Protein AF-A0A9E2HGG7-F1 (afdb_monomer_lite)

Sequence (60 aa):
MGTVGAGEEHPVYVQKLDAQGRAYSTGKRKNAIARVWIKPGSGKITINGKDQMQYFAREI

pLDDT: mean 75.33, std 13.21, range [44.94, 92.44]

Structure (mmCIF, N/CA/C/O backbone):
data_AF-A0A9E2HGG7-F1
#
_entry.id   AF-A0A9E2HGG7-F1
#
loop_
_atom_site.group_PDB
_atom_site.id
_atom_site.type_symbol
_atom_site.label_atom_id
_atom_site.label_alt_id
_atom_site.label_comp_id
_atom_site.label_asym_id
_atom_site.label_entity_id
_atom_site.label_seq_id
_atom_site.pdbx_PDB_ins_code
_atom_site.Cartn_x
_atom_site.Cartn_y
_atom_site.Cartn_z
_atom_site.occupancy
_atom_site.B_iso_or_equiv
_atom_site.auth_seq_id
_atom_site.auth_comp_id
_atom_site.auth_asym_id
_atom_site.auth_atom_id
_atom_site.pdbx_PDB_model_num
ATOM 1 N N . MET A 1 1 ? -33.646 8.320 -44.724 1.00 44.94 1 MET A N 1
ATOM 2 C CA . MET A 1 1 ? -32.355 7.629 -44.525 1.00 44.94 1 MET A CA 1
ATOM 3 C C . MET A 1 1 ? -31.601 8.324 -43.400 1.00 44.94 1 MET A C 1
ATOM 5 O O . MET A 1 1 ? -30.972 9.340 -43.646 1.00 44.94 1 MET A O 1
ATOM 9 N N . GLY A 1 2 ? -31.752 7.849 -42.162 1.00 46.78 2 GLY A N 1
ATOM 10 C CA . GLY A 1 2 ? -30.983 8.340 -41.016 1.00 46.78 2 GLY A CA 1
ATOM 11 C C . GLY A 1 2 ? -29.769 7.444 -40.804 1.00 46.78 2 GLY A C 1
ATOM 12 O O . GLY A 1 2 ? -29.921 6.230 -40.696 1.00 46.78 2 GLY A O 1
ATOM 13 N N . THR A 1 3 ? -28.575 8.024 -40.800 1.00 48.88 3 THR A N 1
ATOM 14 C CA . THR A 1 3 ? -27.320 7.328 -40.505 1.00 48.88 3 THR A CA 1
ATOM 15 C C . THR A 1 3 ? -27.101 7.313 -38.996 1.00 48.88 3 THR A C 1
ATOM 17 O O . THR A 1 3 ? -26.938 8.370 -38.388 1.00 48.88 3 THR A O 1
ATOM 20 N N . VAL A 1 4 ? -27.107 6.125 -38.389 1.00 50.94 4 VAL A N 1
ATOM 21 C CA . VAL A 1 4 ? -26.714 5.932 -36.987 1.00 50.94 4 VAL A CA 1
ATOM 22 C C . VAL A 1 4 ? -25.189 5.996 -36.885 1.00 50.94 4 VAL A C 1
ATOM 24 O O . VAL A 1 4 ? -24.482 5.222 -37.526 1.00 50.94 4 VAL A O 1
ATOM 27 N N . GLY A 1 5 ? -24.690 6.979 -36.134 1.00 47.50 5 GLY A N 1
ATOM 28 C CA . GLY A 1 5 ? -23.274 7.122 -35.808 1.00 47.50 5 GLY A CA 1
ATOM 29 C C . GLY A 1 5 ? -22.811 5.977 -34.911 1.00 47.50 5 GLY A C 1
ATOM 30 O O . GLY A 1 5 ? -23.501 5.606 -33.964 1.00 47.50 5 GLY A O 1
ATOM 31 N N . ALA A 1 6 ? -21.660 5.408 -35.259 1.00 49.28 6 ALA A N 1
ATOM 32 C CA . ALA A 1 6 ? -20.988 4.344 -34.532 1.00 49.28 6 ALA A CA 1
ATOM 33 C C . ALA A 1 6 ? -20.692 4.766 -33.083 1.00 49.28 6 ALA A C 1
ATOM 35 O O . ALA A 1 6 ? -20.167 5.852 -32.844 1.00 49.28 6 ALA A O 1
ATOM 36 N N . GLY A 1 7 ? -21.049 3.901 -32.132 1.00 54.66 7 GLY A N 1
ATOM 37 C CA . GLY A 1 7 ? -20.730 4.077 -30.721 1.00 54.66 7 GLY A CA 1
ATOM 38 C C . GLY A 1 7 ? -19.226 3.978 -30.488 1.00 54.66 7 GLY A C 1
ATOM 39 O O . GLY A 1 7 ? -18.568 3.069 -30.991 1.00 54.66 7 GLY A O 1
ATOM 40 N N . GLU A 1 8 ? -18.686 4.930 -29.735 1.00 58.03 8 GLU A N 1
ATOM 41 C CA . GLU A 1 8 ? -17.300 4.920 -29.286 1.00 58.03 8 GLU A CA 1
ATOM 42 C C . GLU A 1 8 ? -17.122 3.827 -28.224 1.00 58.03 8 GLU A C 1
ATOM 44 O O . GLU A 1 8 ? -17.592 3.944 -27.091 1.00 58.03 8 GLU A O 1
ATOM 49 N N . GLU A 1 9 ? -16.462 2.730 -28.592 1.00 66.38 9 GLU A N 1
ATOM 50 C CA . GLU A 1 9 ? -16.137 1.657 -27.656 1.00 66.38 9 GLU A CA 1
ATOM 51 C C . GLU A 1 9 ? -14.915 2.051 -26.820 1.00 66.38 9 GLU A C 1
ATOM 53 O O . GLU A 1 9 ? -13.772 2.047 -27.283 1.00 66.38 9 GLU A O 1
ATOM 58 N N . HIS A 1 10 ? -15.152 2.410 -25.557 1.00 59.38 10 HIS A N 1
ATOM 59 C CA . HIS A 1 10 ? -14.074 2.620 -24.599 1.00 59.38 10 HIS A CA 1
ATOM 60 C C . HIS A 1 10 ? -13.367 1.286 -24.317 1.00 59.38 10 HIS A C 1
ATOM 62 O O . HIS A 1 10 ? -14.040 0.287 -24.048 1.00 59.38 10 HIS A O 1
ATOM 68 N N . PRO A 1 11 ? -12.022 1.237 -24.323 1.00 68.56 11 PRO A N 1
ATOM 69 C CA . PRO A 1 11 ? -11.307 0.005 -24.039 1.00 68.56 11 PRO A CA 1
ATOM 70 C C . PRO A 1 11 ? -11.626 -0.454 -22.613 1.00 68.56 11 PRO A C 1
ATOM 72 O O . PRO A 1 11 ? -11.237 0.179 -21.629 1.00 68.56 11 PRO A O 1
ATOM 75 N N . VAL A 1 12 ? -12.341 -1.574 -22.506 1.00 67.56 12 VAL A N 1
ATOM 76 C CA . VAL A 1 12 ? -12.619 -2.246 -21.237 1.00 67.56 12 VAL A CA 1
ATOM 77 C C . VAL A 1 12 ? -11.291 -2.771 -20.699 1.00 67.56 12 VAL A C 1
ATOM 79 O O . VAL A 1 12 ? -10.747 -3.761 -21.190 1.00 67.56 12 VAL A O 1
ATOM 82 N N . TYR A 1 13 ? -10.726 -2.085 -19.705 1.00 66.25 13 TYR A N 1
ATOM 83 C CA . TYR A 1 13 ? -9.502 -2.536 -19.051 1.00 66.25 13 TYR A CA 1
ATOM 84 C C . TYR A 1 13 ? -9.794 -3.819 -18.266 1.00 66.25 13 TYR A C 1
ATOM 86 O O . TYR A 1 13 ? -10.369 -3.789 -17.177 1.00 66.25 13 TYR A O 1
ATOM 94 N N . VAL A 1 14 ? -9.400 -4.961 -18.832 1.00 67.50 14 VAL A N 1
ATOM 95 C CA . VAL A 1 14 ? -9.494 -6.259 -18.160 1.00 67.50 14 VAL A CA 1
ATOM 96 C C . VAL A 1 14 ? -8.539 -6.252 -16.971 1.00 67.50 14 VAL A C 1
ATOM 98 O O . VAL A 1 14 ? -7.317 -6.192 -17.121 1.00 67.50 14 VAL A O 1
ATOM 101 N N . GLN A 1 15 ? -9.108 -6.297 -15.770 1.00 66.50 15 GLN A N 1
ATOM 102 C CA . GLN A 1 15 ? -8.365 -6.250 -14.522 1.00 66.50 15 GLN A CA 1
ATOM 103 C C . GLN A 1 15 ? -7.499 -7.516 -14.395 1.00 66.50 15 GLN A C 1
ATOM 105 O O . GLN A 1 15 ? -7.998 -8.595 -14.082 1.00 66.50 15 GLN A O 1
ATOM 110 N N . LYS A 1 16 ? -6.190 -7.400 -14.655 1.00 65.38 16 LYS A N 1
ATOM 111 C CA . LYS A 1 16 ? -5.225 -8.479 -14.390 1.00 65.38 16 LYS A CA 1
ATOM 112 C C . LYS A 1 16 ? -5.133 -8.701 -12.878 1.00 65.38 16 LYS A C 1
ATOM 114 O O . LYS A 1 16 ? -4.484 -7.936 -12.168 1.00 65.38 16 LYS A O 1
ATOM 119 N N . LEU A 1 17 ? -5.841 -9.721 -12.400 1.00 66.88 17 LEU A N 1
ATOM 120 C CA . LEU A 1 17 ? -5.814 -10.198 -11.021 1.00 66.88 17 LEU A CA 1
ATOM 121 C C . LEU A 1 17 ? -4.800 -11.341 -10.900 1.00 66.88 17 LEU A C 1
ATOM 123 O O . LEU A 1 17 ? -4.733 -12.208 -11.771 1.00 66.88 17 LEU A O 1
ATOM 127 N N . ASP A 1 18 ? -4.027 -11.353 -9.816 1.00 68.12 18 ASP A N 1
ATOM 128 C CA . ASP A 1 18 ? -3.153 -12.478 -9.473 1.00 68.12 18 ASP A CA 1
ATOM 129 C C . ASP A 1 18 ? -3.976 -13.728 -9.114 1.00 68.12 18 ASP A C 1
ATOM 131 O O . ASP A 1 18 ? -5.166 -13.638 -8.809 1.00 68.12 18 ASP A O 1
ATOM 135 N N . ALA A 1 19 ? -3.330 -14.898 -9.042 1.00 63.50 19 ALA A N 1
ATOM 136 C CA . ALA 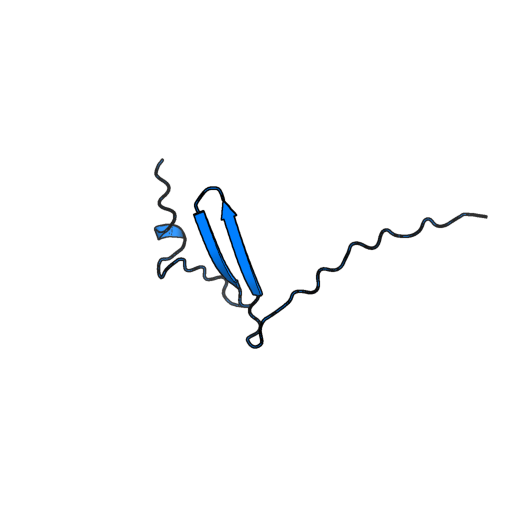A 1 19 ? -3.952 -16.183 -8.676 1.00 63.50 19 ALA A CA 1
ATOM 137 C C . ALA A 1 19 ? -4.715 -16.173 -7.330 1.00 63.50 19 ALA A C 1
ATOM 139 O O . ALA A 1 19 ? -5.522 -17.055 -7.057 1.00 63.50 19 ALA A O 1
ATOM 140 N N . GLN A 1 20 ? -4.473 -15.168 -6.484 1.00 67.94 20 GLN A N 1
ATOM 141 C CA . GLN A 1 20 ? -5.161 -14.950 -5.207 1.00 67.94 20 GLN A CA 1
ATOM 142 C C . GLN A 1 20 ? -6.281 -13.894 -5.286 1.00 67.94 20 GLN A C 1
ATOM 144 O O . GLN A 1 20 ? -6.726 -13.402 -4.246 1.00 67.94 20 GLN A O 1
ATOM 149 N N . GLY A 1 21 ? -6.692 -13.482 -6.489 1.00 72.06 21 GLY A N 1
ATOM 150 C CA . GLY A 1 21 ? -7.706 -12.445 -6.703 1.00 72.06 21 GLY A CA 1
ATOM 151 C C . GLY A 1 21 ? -7.268 -11.060 -6.220 1.00 72.06 21 GLY A C 1
ATOM 152 O O . GLY A 1 21 ? -8.108 -10.243 -5.843 1.00 72.06 21 GLY A O 1
ATOM 153 N N . ARG A 1 22 ? -5.954 -10.803 -6.166 1.00 78.62 22 ARG A N 1
ATOM 154 C CA . ARG A 1 22 ? -5.402 -9.511 -5.743 1.00 78.62 22 ARG A CA 1
ATOM 155 C C . ARG A 1 22 ? -5.008 -8.700 -6.967 1.00 78.62 22 ARG A C 1
ATOM 157 O O . ARG A 1 22 ? -4.364 -9.225 -7.867 1.00 78.62 22 ARG A O 1
ATOM 164 N N . ALA A 1 23 ? -5.386 -7.431 -6.999 1.00 81.62 23 ALA A N 1
ATOM 165 C CA . ALA A 1 23 ? -4.890 -6.489 -7.985 1.00 81.62 23 ALA A CA 1
ATOM 166 C C . ALA A 1 23 ? -3.574 -5.891 -7.482 1.00 81.62 23 ALA A C 1
ATOM 168 O O . ALA A 1 23 ? -3.512 -5.309 -6.394 1.00 81.62 23 ALA A O 1
ATOM 169 N N . TYR A 1 24 ? -2.522 -6.042 -8.279 1.00 80.69 24 TYR A N 1
ATOM 170 C CA . TYR A 1 24 ? -1.256 -5.366 -8.048 1.00 80.69 24 TYR A CA 1
ATOM 171 C C . TYR A 1 24 ? -1.273 -3.993 -8.714 1.00 80.69 24 TYR A C 1
ATOM 173 O O . TYR A 1 24 ? -1.721 -3.830 -9.850 1.00 80.69 24 TYR A O 1
ATOM 181 N N . SER A 1 25 ? -0.788 -2.980 -8.009 1.00 84.50 25 SER A N 1
ATOM 182 C CA . SER A 1 25 ? -0.619 -1.643 -8.566 1.00 84.50 25 SER A CA 1
ATOM 183 C C . SER A 1 25 ? 0.556 -0.938 -7.916 1.00 84.50 25 SER A C 1
ATOM 185 O O . SER A 1 25 ? 0.907 -1.181 -6.761 1.00 84.50 25 SER A O 1
ATOM 187 N N . THR A 1 26 ? 1.179 -0.043 -8.672 1.00 87.06 26 THR A N 1
ATOM 188 C CA . THR A 1 26 ? 2.292 0.766 -8.183 1.00 87.06 26 THR A CA 1
ATOM 189 C C . THR A 1 26 ? 2.030 2.231 -8.468 1.00 87.06 26 THR A C 1
ATOM 191 O O . THR A 1 26 ? 1.772 2.589 -9.614 1.00 87.06 26 THR A O 1
ATOM 194 N N . GLY A 1 27 ? 2.141 3.073 -7.446 1.00 88.44 27 GLY A N 1
ATOM 195 C CA . GLY A 1 27 ? 2.109 4.527 -7.572 1.00 88.44 27 GLY A CA 1
ATOM 196 C C . GLY A 1 27 ? 3.517 5.104 -7.459 1.00 88.44 27 GLY A C 1
ATOM 197 O O . GLY A 1 27 ? 4.307 4.653 -6.629 1.00 88.44 27 GLY A O 1
ATOM 198 N N . LYS A 1 28 ? 3.846 6.103 -8.281 1.00 90.81 28 LYS A N 1
ATOM 199 C CA . LYS A 1 28 ? 5.122 6.830 -8.211 1.00 90.81 28 LYS A CA 1
ATOM 200 C C . LYS A 1 28 ? 4.855 8.333 -8.203 1.00 90.81 28 LYS A C 1
ATOM 202 O O . LYS A 1 28 ? 4.091 8.819 -9.033 1.00 90.81 28 LYS A O 1
ATOM 207 N N . ARG A 1 29 ? 5.483 9.072 -7.285 1.00 92.44 29 ARG A N 1
ATOM 208 C CA . ARG A 1 29 ? 5.454 10.546 -7.258 1.00 92.44 29 ARG A CA 1
ATOM 209 C C . ARG A 1 29 ? 6.791 11.073 -6.747 1.00 92.44 29 ARG A C 1
ATOM 211 O O . ARG A 1 29 ? 7.167 10.775 -5.617 1.00 92.44 29 ARG A O 1
ATOM 218 N N . LYS A 1 30 ? 7.481 11.901 -7.542 1.00 91.12 30 LYS A N 1
ATOM 219 C CA . LYS A 1 30 ? 8.855 12.359 -7.247 1.00 91.12 30 LYS A CA 1
ATOM 220 C C . LYS A 1 30 ? 9.761 11.142 -6.964 1.00 91.12 30 LYS A C 1
ATOM 222 O O . LYS A 1 30 ? 9.770 10.207 -7.754 1.00 91.12 30 LYS A O 1
ATOM 227 N N . ASN A 1 31 ? 10.436 11.123 -5.815 1.00 91.00 31 ASN A N 1
ATOM 228 C CA . ASN A 1 31 ? 11.285 10.017 -5.366 1.00 91.00 31 ASN A CA 1
ATOM 229 C C . ASN A 1 31 ? 10.514 8.939 -4.577 1.00 91.00 31 ASN A C 1
ATOM 231 O O . ASN A 1 31 ? 11.110 7.968 -4.123 1.00 91.00 31 ASN A O 1
ATOM 235 N N . ALA A 1 32 ? 9.200 9.101 -4.377 1.00 86.62 32 ALA A N 1
ATOM 236 C CA . ALA A 1 32 ? 8.383 8.168 -3.609 1.00 86.62 32 ALA A CA 1
ATOM 237 C C . ALA A 1 32 ? 7.780 7.077 -4.507 1.00 86.62 32 ALA A C 1
ATOM 239 O O . ALA A 1 32 ? 7.219 7.365 -5.571 1.00 86.62 32 ALA A O 1
ATOM 240 N N . ILE A 1 33 ? 7.850 5.828 -4.041 1.00 87.50 33 ILE A N 1
ATOM 241 C CA . ILE A 1 33 ? 7.297 4.644 -4.709 1.00 87.50 33 ILE A CA 1
ATOM 242 C C . ILE A 1 33 ? 6.388 3.910 -3.721 1.00 87.50 33 ILE A C 1
ATOM 244 O O . ILE A 1 33 ? 6.825 3.528 -2.638 1.00 87.50 33 ILE A O 1
ATOM 248 N N . ALA A 1 34 ? 5.139 3.674 -4.112 1.00 88.56 34 ALA A N 1
ATOM 249 C CA . ALA A 1 34 ? 4.166 2.896 -3.354 1.00 88.56 34 ALA A CA 1
ATOM 250 C C . ALA A 1 34 ? 3.814 1.620 -4.125 1.00 88.56 34 ALA A C 1
ATOM 252 O O . ALA A 1 34 ? 3.340 1.690 -5.259 1.00 88.56 34 ALA A O 1
ATOM 253 N N . ARG A 1 35 ? 4.036 0.452 -3.515 1.00 89.62 35 ARG A N 1
ATOM 254 C CA . ARG A 1 35 ? 3.607 -0.854 -4.041 1.00 89.62 35 ARG A CA 1
ATOM 255 C C . ARG A 1 35 ? 2.364 -1.283 -3.275 1.00 89.62 35 ARG A C 1
ATOM 257 O O . ARG A 1 35 ? 2.386 -1.287 -2.046 1.00 89.62 35 ARG A O 1
ATOM 264 N N . VAL A 1 36 ? 1.291 -1.590 -3.991 1.00 86.31 36 VAL A N 1
ATOM 265 C CA . VAL A 1 36 ? -0.032 -1.829 -3.414 1.00 86.31 36 VAL A CA 1
ATOM 266 C C . VAL A 1 36 ? -0.577 -3.156 -3.923 1.00 86.31 36 VAL A C 1
ATOM 268 O O . VAL A 1 36 ? -0.486 -3.472 -5.109 1.00 86.31 36 VAL A O 1
ATOM 271 N N . TRP A 1 37 ? -1.171 -3.912 -3.007 1.00 86.44 37 TRP A N 1
ATOM 272 C CA . TRP A 1 37 ? -1.904 -5.137 -3.294 1.00 86.44 37 TRP A CA 1
ATOM 273 C C . TRP A 1 37 ? -3.328 -4.952 -2.783 1.00 86.44 37 TRP A C 1
ATOM 275 O O . TRP A 1 37 ? -3.544 -4.808 -1.579 1.00 86.44 37 TRP A O 1
ATOM 285 N N . ILE A 1 38 ? -4.294 -4.934 -3.692 1.00 83.00 38 ILE A N 1
ATOM 286 C CA . ILE A 1 38 ? -5.710 -4.743 -3.378 1.00 83.00 38 ILE A CA 1
ATOM 287 C C . ILE A 1 38 ? -6.390 -6.101 -3.452 1.00 83.00 38 ILE A C 1
ATOM 289 O O . ILE A 1 38 ? -6.288 -6.786 -4.462 1.00 83.00 38 ILE A O 1
ATOM 293 N N . LYS A 1 39 ? -7.094 -6.494 -2.393 1.00 84.06 39 LYS A N 1
ATOM 294 C CA . LYS A 1 39 ? -7.946 -7.689 -2.371 1.00 84.06 39 LYS A CA 1
ATOM 295 C C . LYS A 1 39 ? -9.399 -7.270 -2.129 1.00 84.06 39 LYS A C 1
ATOM 297 O O . LYS A 1 39 ? -9.602 -6.327 -1.359 1.00 84.06 39 LYS A O 1
ATOM 302 N N . PRO A 1 40 ? -10.399 -7.947 -2.718 1.00 79.62 40 PRO A N 1
ATOM 303 C CA . PRO A 1 40 ? -11.795 -7.714 -2.357 1.00 79.62 40 PRO A CA 1
ATOM 304 C C . PRO A 1 40 ? -12.001 -8.064 -0.871 1.00 79.62 40 PRO A C 1
ATOM 306 O O . PRO A 1 40 ? -11.582 -9.132 -0.421 1.00 79.62 40 PRO A O 1
ATOM 309 N N . GLY A 1 41 ? -12.571 -7.151 -0.077 1.00 83.69 41 GLY A N 1
ATOM 310 C CA . GLY A 1 41 ? -12.737 -7.357 1.367 1.00 83.69 41 GLY A CA 1
ATOM 311 C C . GLY A 1 41 ? -13.074 -6.094 2.164 1.00 83.69 41 GLY A C 1
ATOM 312 O O . GLY A 1 41 ? -13.537 -5.102 1.614 1.00 83.69 41 GLY A O 1
ATOM 313 N N . SER A 1 42 ? -12.809 -6.140 3.476 1.00 76.56 42 SER A N 1
ATOM 314 C CA . SER A 1 42 ? -13.283 -5.206 4.518 1.00 76.56 42 SER A CA 1
ATOM 315 C C . SER A 1 42 ? -12.724 -3.772 4.474 1.00 76.56 42 SER A C 1
ATOM 317 O O . SER A 1 42 ? -12.750 -3.082 5.490 1.00 76.56 42 SER A O 1
ATOM 319 N N . GLY A 1 43 ? -12.142 -3.334 3.354 1.00 81.12 43 GLY A N 1
ATOM 320 C CA . GLY A 1 43 ? -11.660 -1.958 3.179 1.00 81.12 43 GLY A CA 1
ATOM 321 C C . GLY A 1 43 ? -10.540 -1.513 4.131 1.00 81.12 43 GLY A C 1
ATOM 322 O O . GLY A 1 43 ? -10.291 -0.318 4.250 1.00 81.12 43 GLY A O 1
ATOM 323 N N . LYS A 1 44 ? -9.854 -2.436 4.823 1.00 83.94 44 LYS A N 1
ATOM 324 C CA . LYS A 1 44 ? -8.757 -2.088 5.739 1.00 83.94 44 LYS A CA 1
ATOM 325 C C . LYS A 1 44 ? -7.483 -1.769 4.955 1.00 83.94 44 LYS A C 1
ATOM 327 O O . LYS A 1 44 ? -6.995 -2.614 4.204 1.00 83.94 44 LYS A O 1
ATOM 332 N N . ILE A 1 45 ? -6.926 -0.580 5.181 1.00 84.12 45 ILE A N 1
ATOM 333 C CA . ILE A 1 45 ? -5.717 -0.087 4.514 1.00 84.12 45 ILE A CA 1
ATOM 334 C C . ILE A 1 45 ? -4.577 -0.031 5.533 1.00 84.12 45 ILE A C 1
ATOM 336 O O . ILE A 1 45 ? -4.631 0.712 6.508 1.00 84.12 45 ILE A O 1
ATOM 340 N N . THR A 1 46 ? -3.530 -0.818 5.296 1.00 86.31 46 THR A N 1
ATOM 341 C CA . THR A 1 46 ? -2.309 -0.828 6.112 1.00 86.31 46 THR A CA 1
ATOM 342 C C . THR A 1 46 ? -1.110 -0.476 5.245 1.00 86.31 46 THR A C 1
ATOM 344 O O . THR A 1 46 ? -0.913 -1.093 4.197 1.00 86.31 46 THR A O 1
ATOM 347 N N . ILE A 1 47 ? -0.289 0.471 5.692 1.00 86.50 47 ILE A N 1
ATOM 348 C CA . ILE A 1 47 ? 0.900 0.952 4.982 1.00 86.50 47 ILE A CA 1
ATOM 349 C C . ILE A 1 47 ? 2.120 0.612 5.835 1.00 86.50 47 ILE A C 1
ATOM 351 O O . ILE A 1 47 ? 2.252 1.107 6.951 1.00 86.50 47 ILE A O 1
ATOM 355 N N . ASN A 1 48 ? 3.003 -0.260 5.338 1.00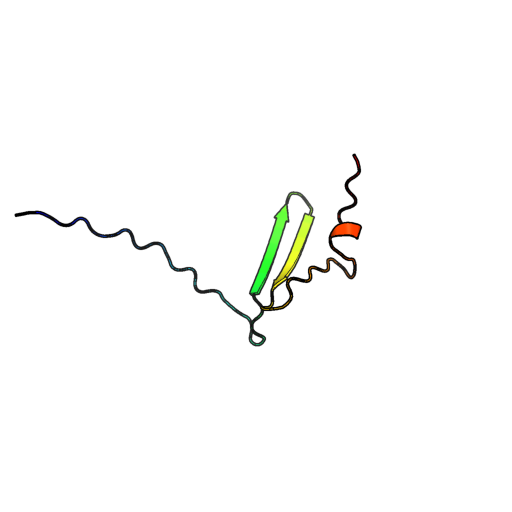 85.12 48 ASN A N 1
ATOM 356 C CA . ASN A 1 48 ? 4.209 -0.709 6.054 1.00 85.12 48 ASN A CA 1
ATOM 357 C C . ASN A 1 48 ? 3.939 -1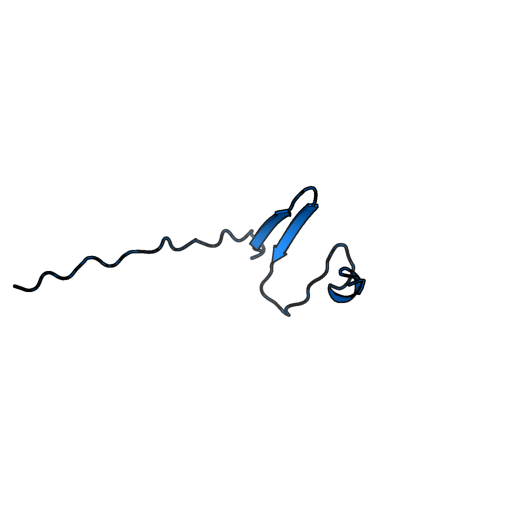.159 7.510 1.00 85.12 48 ASN A C 1
ATOM 359 O O . ASN A 1 48 ? 4.711 -0.858 8.416 1.00 85.12 48 ASN A O 1
ATOM 363 N N . GLY A 1 49 ? 2.813 -1.844 7.747 1.00 85.44 49 GLY A N 1
ATOM 364 C CA . GLY A 1 49 ? 2.414 -2.329 9.077 1.00 85.44 49 GLY A CA 1
ATOM 365 C C . GLY A 1 49 ? 1.757 -1.286 9.990 1.00 85.44 49 GLY A C 1
ATOM 366 O O . GLY A 1 49 ? 1.352 -1.632 11.095 1.00 85.44 49 GLY A O 1
ATOM 367 N N . LYS A 1 50 ? 1.602 -0.037 9.536 1.00 86.06 50 LYS A N 1
ATOM 368 C CA . LYS A 1 50 ? 0.879 1.027 10.248 1.00 86.06 50 LYS A CA 1
ATOM 369 C C . LYS A 1 50 ? -0.499 1.253 9.626 1.00 86.06 50 LYS A C 1
ATOM 371 O O . LYS A 1 50 ? -0.700 1.000 8.437 1.00 86.06 50 LYS A O 1
ATOM 376 N N . ASP A 1 51 ? -1.447 1.732 10.427 1.00 86.81 51 ASP A N 1
ATOM 377 C CA . ASP A 1 51 ? -2.743 2.183 9.915 1.00 86.81 51 ASP A CA 1
ATOM 378 C C . ASP A 1 51 ? -2.582 3.464 9.082 1.00 86.81 51 ASP A C 1
ATOM 380 O O . ASP A 1 51 ? -1.672 4.265 9.328 1.00 86.81 51 ASP A O 1
ATOM 384 N N . GLN A 1 52 ? -3.464 3.667 8.100 1.00 83.94 52 GLN A N 1
ATOM 385 C CA . GLN A 1 52 ? -3.445 4.849 7.237 1.00 83.94 52 GLN A CA 1
ATOM 386 C C . GLN A 1 52 ? -3.444 6.167 8.025 1.00 83.94 52 GLN A C 1
ATOM 388 O O . GLN A 1 52 ? -2.735 7.098 7.638 1.00 83.94 52 GLN A O 1
ATOM 393 N N . MET A 1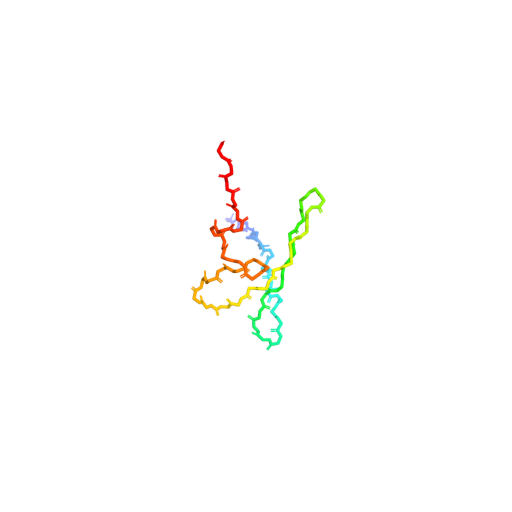 53 ? -4.193 6.244 9.133 1.00 82.25 53 MET A N 1
ATOM 394 C CA . MET A 1 53 ? -4.312 7.476 9.919 1.00 82.25 53 MET A CA 1
ATOM 395 C C . MET A 1 53 ? -3.007 7.810 10.642 1.00 82.25 53 MET A C 1
ATOM 397 O O . MET A 1 53 ? -2.643 8.975 10.750 1.00 82.25 53 MET A O 1
ATOM 401 N N . GLN A 1 54 ? -2.279 6.789 11.099 1.00 83.69 54 GLN A N 1
ATOM 402 C CA . GLN A 1 54 ? -1.002 6.960 11.788 1.00 83.69 54 GLN A CA 1
ATOM 403 C C . GLN A 1 54 ? 0.163 7.174 10.810 1.00 83.69 54 GLN A C 1
ATOM 405 O O . GLN A 1 54 ? 1.151 7.818 11.156 1.00 83.69 54 GLN A O 1
ATOM 410 N N . TYR A 1 55 ? 0.088 6.604 9.603 1.00 84.62 55 TYR A N 1
ATOM 411 C CA . TYR A 1 55 ? 1.160 6.715 8.614 1.00 84.62 55 TYR A CA 1
ATOM 412 C C . TYR A 1 55 ? 1.214 8.105 7.969 1.00 84.62 55 TYR A C 1
ATOM 414 O O . TYR A 1 55 ? 2.292 8.679 7.827 1.00 84.62 55 TYR A O 1
ATOM 4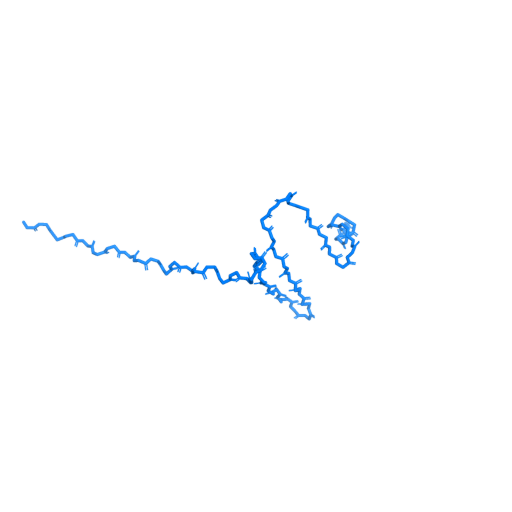22 N N . PHE A 1 56 ? 0.060 8.663 7.599 1.00 81.25 56 PHE A N 1
ATOM 423 C CA . PHE A 1 56 ? -0.032 10.033 7.102 1.00 81.25 56 PHE A CA 1
ATOM 424 C C . PHE A 1 56 ? -0.200 10.995 8.276 1.00 81.25 56 PHE A C 1
ATOM 426 O O . PHE A 1 56 ? -1.278 11.552 8.477 1.00 81.25 56 PHE A O 1
ATOM 433 N N . ALA A 1 57 ? 0.867 11.191 9.052 1.00 76.81 57 ALA A N 1
ATOM 434 C CA . ALA A 1 57 ? 0.928 12.295 9.999 1.00 76.81 57 ALA A CA 1
ATOM 435 C C . ALA A 1 57 ? 0.806 13.605 9.203 1.00 76.81 57 ALA A C 1
ATOM 437 O O . ALA A 1 57 ? 1.750 14.043 8.548 1.00 76.81 57 ALA A O 1
ATOM 438 N N . ARG A 1 58 ? -0.398 14.178 9.169 1.00 71.94 58 ARG A N 1
ATOM 439 C CA . ARG A 1 58 ? -0.619 15.520 8.636 1.00 71.94 58 ARG A CA 1
ATOM 440 C C . AR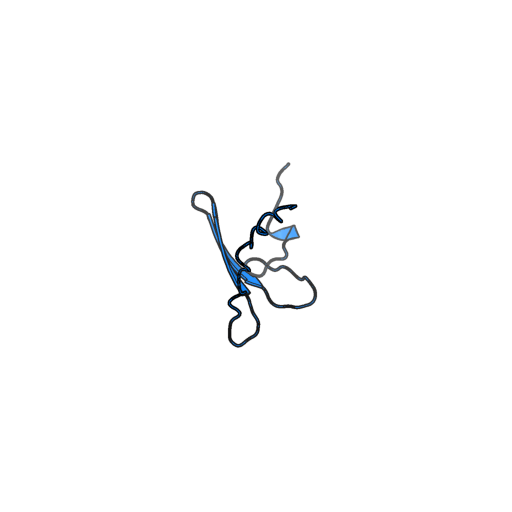G A 1 58 ? -0.088 16.490 9.686 1.00 71.94 58 ARG A C 1
ATOM 442 O O . ARG A 1 58 ? -0.801 16.794 10.635 1.00 71.94 58 ARG A O 1
ATOM 449 N N . GLU A 1 59 ? 1.164 16.916 9.551 1.00 64.69 59 GLU A N 1
ATOM 450 C CA . GLU A 1 59 ? 1.573 18.187 10.152 1.00 64.69 59 GLU A CA 1
ATOM 451 C C . GLU A 1 59 ? 0.726 19.291 9.504 1.00 64.69 59 GLU A C 1
ATOM 453 O O . GLU A 1 59 ? 0.589 19.334 8.277 1.00 64.69 59 GLU A O 1
ATOM 458 N N . ILE A 1 60 ? 0.074 20.081 10.358 1.00 59.97 60 ILE A N 1
ATOM 459 C CA . ILE A 1 60 ? -0.717 21.267 10.009 1.00 59.97 60 ILE A CA 1
ATOM 460 C C . ILE A 1 60 ? 0.223 22.464 9.935 1.00 59.97 60 ILE A C 1
ATOM 462 O O . ILE A 1 60 ? 1.083 22.567 10.837 1.00 59.97 60 ILE A O 1
#

Foldseek 3Di:
DDDDDDDDDDPDPDQDADPQRWGWDWDDDDPDIDTDTHHPDDPFDDDPNHGPVVVPPPDD

Secondary structure (DSSP, 8-state):
---PPPP---------B-TTSPEEEEEEETTEEEEEEE-SSS---EETTEEHHHHS----

Radius of gyration: 19.48 Å; chains: 1; bounding box: 44×38×56 Å